Protein AF-A0A498JQV0-F1 (afdb_monomer)

Structure (mmCIF, N/CA/C/O backbone):
data_AF-A0A498JQV0-F1
#
_entry.id   AF-A0A498JQV0-F1
#
loop_
_atom_site.group_PDB
_atom_site.id
_atom_site.type_symbol
_atom_site.label_atom_id
_atom_site.label_alt_id
_atom_site.label_comp_id
_atom_site.label_asym_id
_atom_site.label_entity_id
_atom_site.label_seq_id
_atom_site.pdbx_PDB_ins_code
_atom_site.Cartn_x
_atom_site.Cartn_y
_atom_site.Cartn_z
_atom_site.occupancy
_atom_site.B_iso_or_equiv
_atom_site.auth_seq_id
_atom_site.auth_comp_id
_atom_site.auth_asym_id
_atom_site.auth_atom_id
_atom_site.pdbx_PDB_model_num
ATOM 1 N N . MET A 1 1 ? 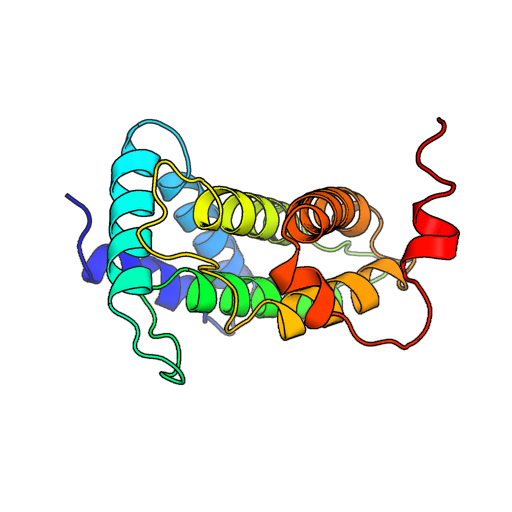-1.476 12.377 18.303 1.00 84.25 1 MET A N 1
ATOM 2 C CA . MET A 1 1 ? -2.654 11.639 17.794 1.00 84.25 1 MET A CA 1
ATOM 3 C C . MET A 1 1 ? -2.722 11.861 16.294 1.00 84.25 1 MET A C 1
ATOM 5 O O . MET A 1 1 ? -2.449 12.977 15.880 1.00 84.25 1 MET A O 1
ATOM 9 N N . VAL A 1 2 ? -3.014 10.827 15.505 1.00 93.31 2 VAL A N 1
ATOM 10 C CA . VAL A 1 2 ? -3.120 10.938 14.038 1.00 93.31 2 VAL A CA 1
ATOM 11 C C . VAL A 1 2 ? -4.465 11.555 13.677 1.00 93.31 2 VAL A C 1
ATOM 13 O O . VAL A 1 2 ? -5.486 11.186 14.260 1.00 93.31 2 VAL A O 1
ATOM 16 N N . THR A 1 3 ? -4.466 12.495 12.740 1.00 95.75 3 THR A N 1
ATOM 17 C CA . THR A 1 3 ? -5.657 13.211 12.281 1.00 95.75 3 THR A CA 1
ATOM 18 C C . THR A 1 3 ? -5.928 12.950 10.804 1.00 95.75 3 THR A C 1
ATOM 20 O O . THR A 1 3 ? -5.042 12.550 10.051 1.00 95.75 3 THR A O 1
ATOM 23 N N . SER A 1 4 ? -7.155 13.240 10.365 1.00 96.50 4 SER A N 1
ATOM 24 C CA . SER A 1 4 ? -7.512 13.163 8.944 1.00 96.50 4 SER A CA 1
ATOM 25 C C . SER A 1 4 ? -6.617 14.059 8.082 1.00 96.50 4 SER A C 1
ATOM 27 O O . SER A 1 4 ? -6.170 13.658 7.012 1.00 96.50 4 SER A O 1
ATOM 29 N N . ARG A 1 5 ? -6.261 15.252 8.585 1.00 96.88 5 ARG A N 1
ATOM 30 C CA . ARG A 1 5 ? -5.373 16.195 7.889 1.00 96.88 5 ARG A CA 1
ATOM 31 C C . ARG A 1 5 ? -4.000 15.585 7.601 1.00 96.88 5 ARG A C 1
ATOM 33 O O . ARG A 1 5 ? -3.503 15.761 6.493 1.00 96.88 5 ARG A O 1
ATOM 40 N N . ASP A 1 6 ? -3.434 14.850 8.558 1.00 96.62 6 ASP A N 1
ATOM 41 C CA . ASP A 1 6 ? -2.142 14.174 8.385 1.00 96.62 6 ASP A CA 1
ATOM 42 C C . ASP A 1 6 ? -2.193 13.175 7.221 1.00 96.62 6 ASP A C 1
ATOM 44 O O . ASP A 1 6 ? -1.298 13.129 6.379 1.00 96.62 6 ASP A O 1
ATOM 48 N N . VAL A 1 7 ? -3.282 12.405 7.137 1.00 97.69 7 VAL A N 1
ATOM 49 C CA . VAL A 1 7 ? -3.493 11.422 6.068 1.00 97.69 7 VAL A CA 1
ATOM 50 C C . VAL A 1 7 ? -3.713 12.107 4.722 1.00 97.69 7 VAL A C 1
ATOM 52 O O . VAL A 1 7 ? -3.081 11.731 3.735 1.00 97.69 7 VAL A O 1
ATOM 55 N N . GLN A 1 8 ? -4.558 13.141 4.674 1.00 97.88 8 GLN A N 1
ATOM 56 C CA . GLN A 1 8 ? -4.825 13.890 3.443 1.00 97.88 8 GLN A CA 1
ATOM 57 C C . GLN A 1 8 ? -3.566 14.556 2.888 1.00 97.88 8 GLN A C 1
ATOM 59 O O . GLN A 1 8 ? -3.377 14.600 1.673 1.00 97.88 8 GLN A O 1
ATOM 64 N N . GLU A 1 9 ? -2.661 15.021 3.751 1.00 98.00 9 GLU A N 1
ATOM 65 C CA . GLU A 1 9 ? -1.386 15.563 3.296 1.00 98.00 9 GLU A CA 1
ATOM 66 C C . GLU A 1 9 ? -0.553 14.504 2.557 1.00 98.00 9 GLU A C 1
ATOM 68 O O . GLU A 1 9 ? -0.023 14.784 1.477 1.00 98.00 9 GLU A O 1
ATOM 73 N N . ILE A 1 10 ? -0.470 13.282 3.092 1.00 98.25 10 ILE A N 1
ATOM 74 C CA . ILE A 1 10 ? 0.243 12.177 2.438 1.00 98.25 10 ILE A CA 1
ATOM 75 C C . ILE A 1 10 ? -0.423 11.839 1.100 1.00 98.25 10 ILE A C 1
ATOM 77 O O . ILE A 1 10 ? 0.247 11.772 0.067 1.00 98.25 10 ILE A O 1
ATOM 81 N N . VAL A 1 11 ? -1.748 11.676 1.107 1.00 98.31 11 VAL A N 1
ATOM 82 C CA . VAL A 1 11 ? -2.534 11.311 -0.079 1.00 98.31 11 VAL A CA 1
ATOM 83 C C . VAL A 1 11 ? -2.394 12.358 -1.180 1.00 98.31 11 VAL A C 1
ATOM 85 O O . VAL A 1 11 ? -2.181 11.990 -2.336 1.00 98.31 11 VAL A O 1
ATOM 88 N N . SER A 1 12 ? -2.432 13.648 -0.839 1.00 98.25 12 SER A N 1
ATOM 89 C CA . SER A 1 12 ? -2.273 14.737 -1.809 1.00 98.25 12 SER A CA 1
ATOM 90 C C . SER A 1 12 ? -0.919 14.693 -2.527 1.00 98.25 12 SER A C 1
ATOM 92 O O . SER A 1 12 ? -0.854 14.892 -3.739 1.00 98.25 12 SER A O 1
ATOM 94 N N . LYS A 1 13 ? 0.164 14.362 -1.808 1.00 98.44 13 LYS A N 1
ATOM 95 C CA . LYS A 1 13 ? 1.511 14.239 -2.385 1.00 98.44 13 LYS A CA 1
ATOM 96 C C . LYS A 1 13 ? 1.637 12.991 -3.257 1.00 98.44 13 LYS A C 1
ATOM 98 O O . LYS A 1 13 ? 2.148 13.073 -4.372 1.00 98.44 13 LYS A O 1
ATOM 103 N N . LEU A 1 14 ? 1.146 11.849 -2.773 1.00 97.94 14 LEU A N 1
ATOM 104 C CA . LEU A 1 14 ? 1.186 10.576 -3.501 1.00 97.94 14 LEU A CA 1
ATOM 105 C C . LEU A 1 14 ? 0.331 10.593 -4.777 1.00 97.94 14 LEU A C 1
ATOM 107 O O . LEU A 1 14 ? 0.715 9.987 -5.772 1.00 97.94 14 LEU A O 1
ATOM 111 N N . SER A 1 15 ? -0.784 11.324 -4.769 1.00 97.25 15 SER A N 1
ATOM 112 C CA . SER A 1 15 ? -1.694 11.448 -5.918 1.00 97.25 15 SER A CA 1
ATOM 113 C C . SER A 1 15 ? -1.232 12.482 -6.953 1.00 97.25 15 SER A C 1
ATOM 115 O O . SER A 1 15 ? -1.917 12.699 -7.949 1.00 97.25 15 SER A O 1
ATOM 117 N N . SER A 1 16 ? -0.094 13.149 -6.732 1.00 97.25 16 SER A N 1
ATOM 118 C CA . SER A 1 16 ? 0.407 14.166 -7.656 1.00 97.25 16 SER A CA 1
ATOM 119 C C . SER A 1 16 ? 0.816 13.563 -9.004 1.00 97.25 16 SER A C 1
ATOM 121 O O . SER A 1 16 ? 1.455 12.514 -9.093 1.00 97.25 16 SER A O 1
ATOM 123 N N . ASP A 1 17 ? 0.535 14.288 -10.078 1.00 94.19 17 ASP A N 1
ATOM 124 C CA . ASP A 1 17 ? 1.047 14.049 -11.427 1.00 94.19 17 ASP A CA 1
ATOM 125 C C . ASP A 1 17 ? 2.578 14.227 -11.522 1.00 94.19 17 ASP A C 1
ATOM 127 O O . ASP A 1 17 ? 3.248 1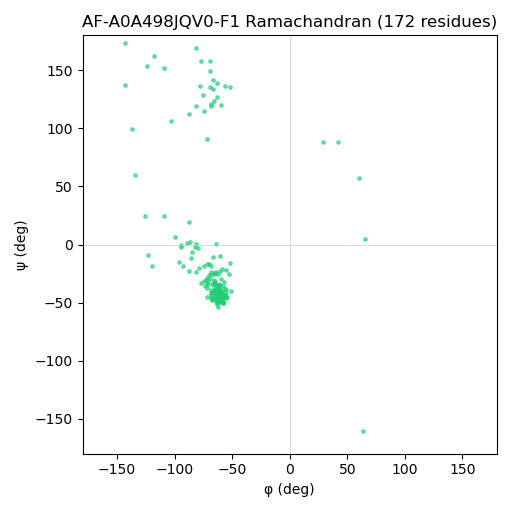3.568 -12.326 1.00 94.19 17 ASP A O 1
ATOM 131 N N . LYS A 1 18 ? 3.172 15.034 -10.636 1.00 95.50 18 LYS A N 1
ATOM 132 C CA . LYS A 1 18 ? 4.610 15.329 -10.608 1.00 95.50 18 LYS A CA 1
ATOM 133 C C . LYS A 1 18 ? 5.402 14.223 -9.914 1.00 95.50 18 LYS A C 1
ATOM 135 O O . LYS A 1 18 ? 5.278 14.001 -8.711 1.00 95.50 18 LYS A O 1
ATOM 140 N N . ALA A 1 19 ? 6.324 13.597 -10.650 1.00 93.81 19 ALA A N 1
ATOM 141 C CA . ALA A 1 19 ? 7.169 12.511 -10.136 1.00 93.81 19 ALA A CA 1
ATOM 142 C C . ALA A 1 19 ? 7.954 12.889 -8.864 1.00 93.81 19 ALA A C 1
ATOM 144 O O . ALA A 1 19 ? 8.023 12.099 -7.926 1.00 93.81 19 ALA A O 1
ATOM 145 N N . LYS A 1 20 ? 8.501 14.112 -8.804 1.00 94.62 20 LYS A N 1
ATOM 146 C CA . LYS A 1 20 ? 9.236 14.602 -7.626 1.00 94.62 20 LYS A CA 1
ATOM 147 C C . LYS A 1 20 ? 8.332 14.727 -6.393 1.00 94.62 20 LYS A C 1
ATOM 149 O O . LYS A 1 20 ? 8.716 14.296 -5.313 1.00 94.62 20 LYS A O 1
ATOM 154 N N . THR A 1 21 ? 7.121 15.251 -6.567 1.00 97.38 21 THR A N 1
ATOM 155 C CA . THR A 1 21 ? 6.142 15.396 -5.481 1.00 97.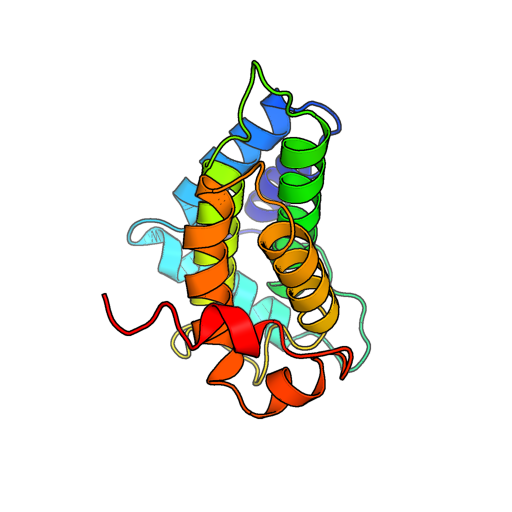38 21 THR A CA 1
ATOM 156 C C . THR A 1 21 ? 5.669 14.038 -4.968 1.00 97.38 21 THR A C 1
ATOM 158 O O . THR A 1 21 ? 5.581 13.850 -3.756 1.00 97.38 21 THR A O 1
ATOM 161 N N . ARG A 1 22 ? 5.455 13.055 -5.856 1.00 97.19 22 ARG A N 1
ATOM 162 C CA . ARG A 1 22 ? 5.153 11.678 -5.431 1.00 97.19 22 ARG A CA 1
ATOM 163 C C . ARG A 1 22 ? 6.282 11.071 -4.613 1.00 97.19 22 ARG A C 1
ATOM 165 O O . ARG A 1 22 ? 6.023 10.481 -3.572 1.00 97.19 22 ARG A O 1
ATOM 172 N N . GLU A 1 23 ? 7.529 11.235 -5.046 1.00 96.12 23 GLU A N 1
ATOM 173 C CA . GLU A 1 23 ? 8.692 10.741 -4.301 1.00 96.12 23 GLU A CA 1
ATOM 174 C C . GLU A 1 23 ? 8.790 11.364 -2.902 1.00 96.12 23 GLU A C 1
ATOM 176 O O . GLU A 1 23 ? 9.047 10.657 -1.928 1.00 96.12 23 GLU A O 1
ATOM 181 N N . GLU A 1 24 ? 8.567 12.674 -2.784 1.00 97.69 24 GLU A N 1
ATOM 182 C CA . GLU A 1 24 ? 8.487 13.363 -1.491 1.00 97.69 24 GLU A CA 1
ATOM 183 C C . GLU A 1 24 ? 7.326 12.824 -0.644 1.00 97.69 24 GLU A C 1
ATOM 185 O O . GLU A 1 24 ? 7.499 12.593 0.551 1.00 97.69 24 GLU A O 1
ATOM 190 N N . GLY A 1 25 ? 6.179 12.531 -1.264 1.00 98.12 25 GLY A N 1
ATOM 191 C CA . GLY A 1 25 ? 5.048 11.857 -0.625 1.00 98.12 25 GLY A CA 1
ATOM 192 C C . GLY A 1 25 ? 5.395 10.471 -0.084 1.00 98.12 25 GLY A C 1
ATOM 193 O O . GLY A 1 25 ? 5.023 10.149 1.041 1.00 98.12 25 GLY A O 1
ATOM 194 N N . ILE A 1 26 ? 6.156 9.670 -0.835 1.00 98.00 26 ILE A N 1
ATOM 195 C CA . ILE A 1 26 ? 6.610 8.340 -0.404 1.00 98.00 26 ILE A CA 1
ATOM 196 C C . ILE A 1 26 ? 7.573 8.458 0.782 1.00 98.00 26 ILE A C 1
ATOM 198 O O . ILE A 1 26 ? 7.424 7.742 1.770 1.00 98.00 26 ILE A O 1
ATOM 202 N N . LYS A 1 27 ? 8.536 9.387 0.723 1.00 98.00 27 LYS A N 1
ATOM 203 C CA . LYS A 1 27 ? 9.446 9.652 1.851 1.00 98.00 27 LYS A CA 1
ATOM 204 C C . LYS A 1 27 ? 8.665 10.086 3.086 1.00 98.00 27 LYS A C 1
ATOM 206 O O . LYS A 1 27 ? 8.911 9.568 4.169 1.00 98.00 27 LYS A O 1
ATOM 211 N N . PHE A 1 28 ? 7.698 10.986 2.914 1.00 97.94 28 PHE A N 1
ATOM 212 C CA . PHE A 1 28 ? 6.860 11.467 4.005 1.00 97.94 28 PHE A CA 1
ATOM 213 C C . PHE A 1 28 ? 6.022 10.344 4.623 1.00 97.94 28 PHE A C 1
ATOM 215 O O . PHE A 1 28 ? 6.027 10.203 5.845 1.00 97.94 28 PHE A O 1
ATOM 222 N N . LEU A 1 29 ? 5.392 9.494 3.804 1.00 98.25 29 LEU A N 1
ATOM 223 C CA . LEU A 1 29 ? 4.703 8.287 4.265 1.00 98.25 29 LEU A CA 1
ATOM 224 C C . LEU A 1 29 ? 5.636 7.380 5.078 1.00 98.25 29 LEU A C 1
ATOM 226 O O . LEU A 1 29 ? 5.256 6.943 6.157 1.00 98.25 29 LEU A O 1
ATOM 230 N N . ASN A 1 30 ? 6.864 7.133 4.617 1.00 97.25 30 ASN A N 1
ATOM 231 C CA . ASN A 1 30 ? 7.800 6.279 5.354 1.00 97.25 30 ASN A CA 1
ATOM 232 C C . ASN A 1 30 ? 8.126 6.847 6.742 1.00 97.25 30 ASN A C 1
ATOM 234 O O . ASN A 1 30 ? 8.173 6.086 7.701 1.00 97.25 30 ASN A O 1
ATOM 238 N N . THR A 1 31 ? 8.203 8.175 6.900 1.00 96.62 31 THR A N 1
ATOM 239 C CA . THR A 1 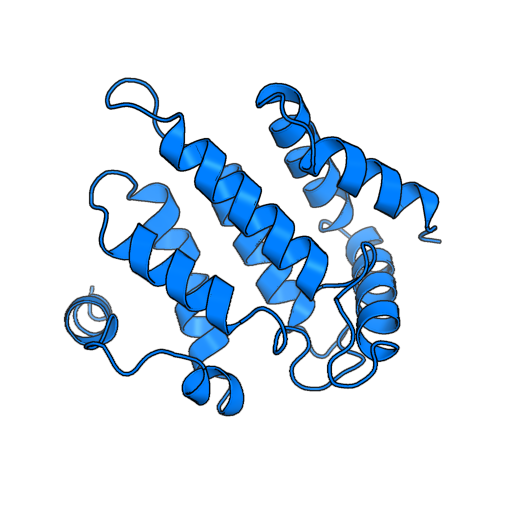31 ? 8.365 8.769 8.241 1.00 96.62 31 THR A CA 1
ATOM 240 C C . THR A 1 31 ? 7.194 8.470 9.180 1.00 96.62 31 THR A C 1
ATOM 242 O O . THR A 1 31 ? 7.376 8.506 10.393 1.00 96.62 31 THR A O 1
ATOM 245 N N . TRP A 1 32 ? 5.991 8.215 8.653 1.00 97.19 32 TRP A N 1
ATOM 246 C CA . TRP A 1 32 ? 4.827 7.793 9.438 1.00 97.19 32 TRP A CA 1
ATOM 247 C C . TRP A 1 32 ? 4.827 6.296 9.742 1.00 97.19 32 TRP A C 1
ATOM 249 O O . TRP A 1 32 ? 4.194 5.899 10.713 1.00 97.19 32 TRP A O 1
ATOM 259 N N . LEU A 1 33 ? 5.521 5.485 8.942 1.00 95.56 33 LEU A N 1
ATOM 260 C CA . LEU A 1 33 ? 5.603 4.026 9.078 1.00 95.56 33 LEU A CA 1
ATOM 261 C C . LEU A 1 33 ? 6.837 3.568 9.876 1.00 95.56 33 LEU A C 1
ATOM 263 O O . LEU A 1 33 ? 7.016 2.378 10.107 1.00 95.56 33 LEU A O 1
ATOM 267 N N . GLU A 1 34 ? 7.666 4.501 10.339 1.00 93.25 34 GLU A N 1
ATOM 268 C CA . GLU A 1 34 ? 8.881 4.233 11.109 1.00 93.25 34 GLU A CA 1
ATOM 269 C C . GLU A 1 34 ? 8.743 4.653 12.583 1.00 93.25 34 GLU A C 1
ATOM 271 O O . GLU A 1 34 ? 8.004 5.577 12.937 1.00 93.25 34 GLU A O 1
ATOM 276 N N . GLY A 1 35 ? 9.491 3.976 13.460 1.00 91.75 35 GLY A N 1
ATOM 277 C CA . GLY A 1 35 ? 9.600 4.311 14.883 1.00 91.75 35 GLY A CA 1
ATOM 278 C C . GLY A 1 35 ? 8.289 4.191 15.668 1.00 91.75 35 GLY A C 1
ATOM 279 O O . GLY A 1 35 ? 7.339 3.533 15.248 1.00 91.75 35 GLY A O 1
ATOM 280 N N . GLU A 1 36 ? 8.220 4.841 16.829 1.00 90.31 36 GLU A N 1
ATOM 281 C CA . GLU A 1 36 ? 7.069 4.743 17.743 1.00 90.31 36 GLU A CA 1
ATOM 282 C C . GLU A 1 36 ? 5.773 5.319 17.153 1.00 90.31 36 GLU A C 1
ATOM 284 O O . GLU A 1 36 ? 4.678 4.815 17.417 1.00 90.31 36 GLU A O 1
ATOM 289 N N . ARG A 1 37 ? 5.879 6.348 16.300 1.00 90.69 37 ARG A N 1
ATOM 290 C CA . ARG A 1 37 ? 4.711 6.978 15.662 1.00 90.69 37 ARG A CA 1
ATOM 291 C C . ARG A 1 37 ? 3.973 6.048 14.698 1.00 90.69 37 ARG A C 1
ATOM 293 O O . ARG A 1 37 ? 2.767 6.233 14.513 1.00 90.69 37 ARG A O 1
ATOM 300 N N . SER A 1 38 ? 4.658 5.036 14.157 1.00 94.50 38 SER A N 1
ATOM 301 C CA . SER A 1 38 ? 4.059 4.010 13.292 1.00 94.50 38 SER A CA 1
ATOM 302 C C . SER A 1 38 ? 2.887 3.304 13.958 1.00 94.50 38 SER A C 1
ATOM 304 O O . SER A 1 38 ? 1.850 3.109 13.333 1.00 94.50 38 SER A O 1
ATOM 306 N N . ILE A 1 39 ? 2.980 3.037 15.262 1.00 93.69 39 ILE A N 1
ATOM 307 C CA . ILE A 1 39 ? 1.936 2.355 16.031 1.00 93.69 39 ILE A CA 1
ATOM 308 C C . ILE A 1 39 ? 0.623 3.141 15.961 1.00 93.69 39 ILE A C 1
ATOM 310 O O . ILE A 1 39 ? -0.439 2.570 15.715 1.00 93.69 39 ILE A O 1
ATOM 314 N N . GLY A 1 40 ? 0.683 4.460 16.167 1.00 94.81 40 GLY A N 1
ATOM 315 C CA . GLY A 1 40 ? -0.497 5.322 16.117 1.00 94.81 40 GLY A CA 1
ATOM 316 C C . GLY A 1 40 ? -1.091 5.421 14.711 1.00 94.81 40 GLY A C 1
ATOM 317 O O . GLY A 1 40 ? -2.310 5.374 14.556 1.00 94.81 40 GLY A O 1
ATOM 318 N N . PHE A 1 41 ? -0.234 5.523 13.695 1.00 96.50 41 PHE A N 1
ATOM 319 C CA . PHE A 1 41 ? -0.638 5.616 12.292 1.00 96.50 41 PHE A CA 1
ATOM 320 C C . PHE A 1 41 ? -1.276 4.325 11.781 1.00 96.50 41 PHE A C 1
ATOM 322 O O . PHE A 1 41 ? -2.384 4.354 11.243 1.00 96.50 41 PHE A O 1
ATOM 329 N N . CYS A 1 42 ? -0.648 3.181 12.045 1.00 95.81 42 CYS A N 1
ATOM 330 C CA . CYS A 1 42 ? -1.164 1.882 11.641 1.00 95.81 42 CYS A CA 1
ATOM 331 C C . CYS A 1 42 ? -2.490 1.552 12.336 1.00 95.81 42 CYS A C 1
ATOM 333 O O . CYS A 1 42 ? -3.419 1.091 11.678 1.00 95.81 42 CYS A O 1
ATOM 335 N N . LYS A 1 43 ? -2.633 1.861 13.636 1.00 95.00 43 LYS A N 1
ATOM 336 C CA . LYS A 1 43 ? -3.919 1.711 14.347 1.00 95.00 43 LYS A CA 1
ATOM 337 C C . LYS A 1 43 ? -5.013 2.602 13.764 1.00 95.00 43 LYS A C 1
ATOM 339 O O . LYS A 1 43 ? -6.161 2.172 13.678 1.00 95.00 43 LYS A O 1
ATOM 344 N N . TYR A 1 44 ? -4.674 3.828 13.364 1.00 95.75 44 TYR A N 1
ATOM 345 C CA . TYR A 1 44 ? -5.627 4.745 12.742 1.00 95.75 44 TYR A CA 1
AT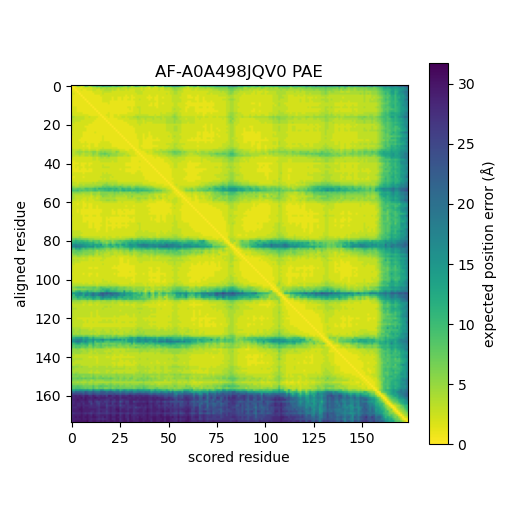OM 346 C C . TYR A 1 44 ? -6.159 4.182 11.415 1.00 95.75 44 TYR A C 1
ATOM 348 O O . TYR A 1 44 ? -7.372 4.027 11.264 1.00 95.75 44 TYR A O 1
ATOM 356 N N . LEU A 1 45 ? -5.265 3.801 10.494 1.00 96.12 45 LEU A N 1
ATOM 357 C CA . LEU A 1 45 ? -5.650 3.205 9.208 1.00 96.12 45 LEU A CA 1
ATOM 358 C C . LEU A 1 45 ? -6.356 1.855 9.387 1.00 96.12 45 LEU A C 1
ATOM 360 O O . LEU A 1 45 ? -7.324 1.565 8.684 1.00 96.12 45 LEU A O 1
ATOM 364 N N . GLY A 1 46 ? -5.917 1.045 10.353 1.00 95.12 46 GLY A N 1
ATOM 365 C CA . GLY A 1 46 ? -6.543 -0.229 10.702 1.00 95.12 46 GLY A CA 1
ATOM 366 C C . GLY A 1 46 ? -7.991 -0.054 11.152 1.00 95.12 46 GLY A C 1
ATOM 367 O O . GLY A 1 46 ? -8.877 -0.735 10.635 1.00 95.12 46 GLY A O 1
ATOM 368 N N . LYS A 1 47 ? -8.255 0.919 12.035 1.00 94.31 47 LYS A N 1
ATOM 369 C CA . LYS A 1 47 ? -9.612 1.263 12.481 1.00 94.31 47 LYS A CA 1
ATOM 370 C C . LYS A 1 47 ? -10.493 1.712 1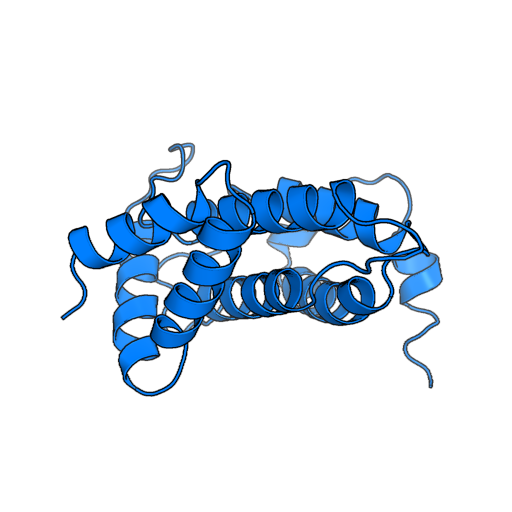1.314 1.00 94.31 47 LYS A C 1
ATOM 372 O O . LYS A 1 47 ? -11.579 1.176 11.135 1.00 94.31 47 LYS A O 1
ATOM 377 N N . LYS A 1 48 ? -10.008 2.640 10.487 1.00 94.94 48 LYS A N 1
ATOM 378 C CA . LYS A 1 48 ? -10.736 3.121 9.302 1.00 94.94 48 LYS A CA 1
ATOM 379 C C . LYS A 1 48 ? -11.023 2.010 8.294 1.00 94.94 48 LYS A C 1
ATOM 381 O O . LYS A 1 48 ? -12.114 1.927 7.750 1.00 94.94 48 LYS A O 1
ATOM 386 N N . THR A 1 49 ? -10.074 1.099 8.099 1.00 94.94 49 THR A N 1
ATOM 387 C CA . THR A 1 49 ? -10.258 -0.081 7.240 1.00 94.94 49 THR A CA 1
ATOM 388 C C . THR A 1 49 ? -11.305 -1.044 7.809 1.00 94.94 49 THR A C 1
ATOM 390 O O . THR A 1 49 ? -12.046 -1.666 7.048 1.00 94.94 49 THR A O 1
ATOM 393 N N . ALA A 1 50 ? -11.393 -1.165 9.137 1.00 92.88 50 ALA A N 1
ATOM 394 C CA . ALA A 1 50 ? -12.399 -1.984 9.810 1.00 92.88 50 ALA A CA 1
ATOM 395 C C . ALA A 1 50 ? -13.820 -1.418 9.710 1.00 92.88 50 ALA A C 1
ATOM 397 O O . ALA A 1 50 ? -14.773 -2.191 9.664 1.00 92.88 50 ALA A O 1
ATOM 398 N N . GLU A 1 51 ? -13.950 -0.095 9.616 1.00 92.62 51 GLU A N 1
ATOM 399 C CA . GLU A 1 51 ? -15.227 0.604 9.434 1.00 92.62 51 GLU A CA 1
ATOM 400 C C . GLU A 1 51 ? -15.817 0.421 8.020 1.00 92.62 51 GLU A C 1
ATOM 402 O O . GLU A 1 51 ? -17.018 0.623 7.842 1.00 92.62 51 GLU A O 1
ATOM 407 N N . LEU A 1 52 ? -15.016 -0.020 7.036 1.00 91.12 52 LEU A N 1
ATOM 408 C CA . LEU A 1 52 ? -15.485 -0.274 5.669 1.00 91.12 52 LEU A CA 1
ATOM 409 C C . LEU A 1 52 ? -16.536 -1.387 5.626 1.00 91.12 52 LEU A C 1
ATOM 411 O O . LEU A 1 52 ? -16.273 -2.529 6.038 1.00 91.12 52 LEU A O 1
ATOM 415 N N . LYS A 1 53 ? -17.677 -1.091 5.006 1.00 87.25 53 LYS A N 1
ATOM 416 C CA . LYS A 1 53 ? -18.707 -2.087 4.701 1.00 87.25 53 LYS A CA 1
ATOM 417 C C . LYS A 1 53 ? -18.228 -3.059 3.614 1.00 87.25 53 LYS A C 1
ATOM 419 O O . LYS A 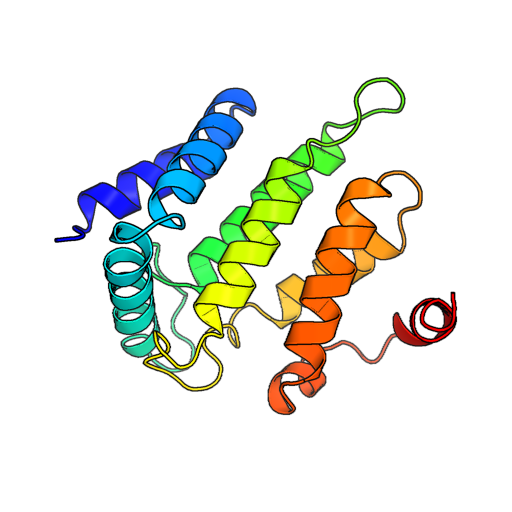1 53 ? -17.315 -2.739 2.845 1.00 87.25 53 LYS A O 1
ATOM 424 N N . PRO A 1 54 ? -18.817 -4.265 3.533 1.00 79.38 54 PRO A N 1
ATOM 425 C CA . PRO A 1 54 ? -18.675 -5.103 2.347 1.00 79.38 54 PRO A CA 1
ATOM 426 C C . PRO A 1 54 ? -19.035 -4.294 1.092 1.00 79.38 54 PRO A C 1
ATOM 428 O O . PRO A 1 54 ? -20.006 -3.541 1.115 1.00 79.38 54 PRO A O 1
ATOM 431 N N . ASP A 1 55 ? -18.220 -4.409 0.044 1.00 80.00 55 ASP A N 1
ATOM 432 C CA . ASP A 1 55 ? -18.384 -3.737 -1.258 1.00 80.00 55 ASP A CA 1
ATOM 433 C C . ASP A 1 55 ? -18.262 -2.201 -1.266 1.00 80.00 55 ASP A C 1
ATOM 435 O O . ASP A 1 55 ? -18.406 -1.566 -2.313 1.00 80.00 55 ASP A O 1
ATOM 439 N N . GLU A 1 56 ? -17.931 -1.583 -0.131 1.00 88.31 56 GLU A N 1
ATOM 440 C CA . GLU A 1 56 ? -17.631 -0.155 -0.078 1.00 88.31 56 GLU A CA 1
ATOM 441 C C . GLU A 1 56 ? -16.311 0.159 -0.791 1.00 88.31 56 GLU A C 1
ATOM 443 O O . GLU A 1 56 ? -15.295 -0.520 -0.605 1.00 88.31 56 GLU A O 1
ATOM 448 N N . ILE A 1 57 ? -16.313 1.227 -1.594 1.00 89.25 57 ILE A N 1
ATOM 449 C CA . ILE A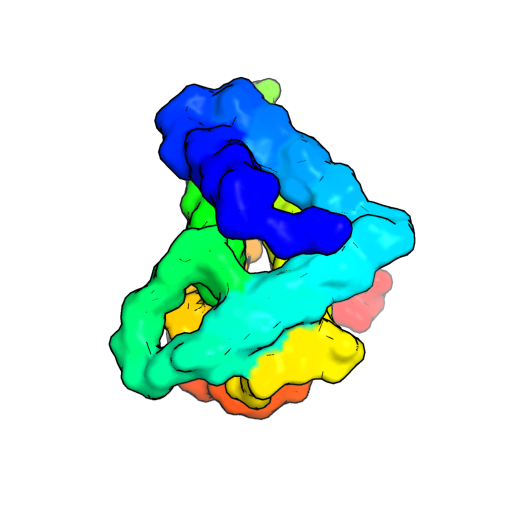 1 57 ? -15.102 1.726 -2.243 1.00 89.25 57 ILE A CA 1
ATOM 450 C C . ILE A 1 57 ? -14.149 2.235 -1.152 1.00 89.25 57 ILE A C 1
ATOM 452 O O . ILE A 1 57 ? -14.527 3.132 -0.395 1.00 89.25 57 ILE A O 1
ATOM 456 N N . PRO A 1 58 ? -12.905 1.726 -1.070 1.00 92.88 58 PRO A N 1
ATOM 457 C CA . PRO A 1 58 ? -11.970 2.168 -0.048 1.00 92.88 58 PRO A CA 1
ATOM 458 C C . PRO A 1 58 ? -11.686 3.670 -0.135 1.00 92.88 58 PRO A C 1
ATOM 460 O O . PRO A 1 58 ? -11.176 4.160 -1.144 1.00 92.88 58 PRO A O 1
ATOM 463 N N . HIS A 1 59 ? -11.988 4.399 0.938 1.00 93.88 59 HIS A N 1
ATOM 464 C CA . HIS A 1 59 ? -11.693 5.826 1.037 1.00 93.88 59 HIS A CA 1
ATOM 465 C C . HIS A 1 59 ? -10.233 6.075 1.446 1.00 93.88 59 HIS A C 1
ATOM 467 O O . HIS A 1 59 ? -9.513 5.167 1.871 1.00 93.88 59 HIS A O 1
ATOM 473 N N . SER A 1 60 ? -9.799 7.334 1.355 1.00 95.44 60 SER A N 1
ATOM 474 C CA . SER A 1 60 ? -8.395 7.763 1.439 1.00 95.44 60 SER A CA 1
ATOM 475 C C . SER A 1 60 ? -7.656 7.449 2.745 1.00 95.44 60 SER A C 1
ATOM 477 O O . SER A 1 60 ? -6.448 7.629 2.827 1.00 95.44 60 SER A O 1
ATOM 479 N N . GLU A 1 61 ? -8.368 7.002 3.777 1.00 96.06 61 GLU A N 1
ATOM 480 C CA . GLU A 1 61 ? -7.828 6.743 5.115 1.00 96.06 61 GLU A CA 1
ATOM 481 C C . GLU A 1 61 ? -7.757 5.248 5.430 1.00 96.06 61 GLU A C 1
ATOM 483 O O . GLU A 1 61 ? -7.789 4.853 6.589 1.00 96.06 61 GLU A O 1
ATOM 488 N N . THR A 1 62 ? -7.690 4.402 4.403 1.00 96.19 62 THR A N 1
ATOM 489 C CA . THR A 1 62 ? -7.753 2.944 4.552 1.00 96.19 62 THR A CA 1
ATOM 490 C C . THR A 1 62 ? -6.546 2.258 3.927 1.00 96.19 62 THR A C 1
ATOM 492 O O . THR A 1 62 ? -5.940 2.758 2.974 1.00 96.19 62 THR A O 1
ATOM 495 N N . TRP A 1 63 ? -6.206 1.073 4.436 1.00 96.31 63 TRP A N 1
ATOM 496 C CA . TRP A 1 63 ? -5.109 0.265 3.909 1.00 96.31 63 TRP A CA 1
ATOM 497 C C . TRP A 1 63 ? -5.273 -0.106 2.429 1.00 96.31 63 TRP A C 1
ATOM 499 O O . TRP A 1 63 ? -4.297 0.045 1.684 1.00 96.31 63 TRP A O 1
ATOM 509 N N . PRO A 1 64 ? -6.465 -0.524 1.945 1.00 96.19 64 PRO A N 1
ATOM 510 C CA . PRO A 1 64 ? -6.656 -0.784 0.524 1.00 96.19 64 PRO A CA 1
ATOM 511 C C . PRO A 1 64 ? -6.377 0.440 -0.347 1.00 96.19 64 PRO A C 1
ATOM 513 O O . PRO A 1 64 ? -5.732 0.312 -1.386 1.00 96.19 64 PRO A O 1
ATOM 516 N N . PHE A 1 65 ? -6.805 1.631 0.085 1.00 97.50 65 PHE A N 1
ATOM 517 C CA . PHE A 1 65 ? -6.562 2.857 -0.670 1.00 97.50 65 PHE A CA 1
ATOM 518 C C . PHE A 1 65 ? -5.066 3.156 -0.795 1.00 97.50 65 PHE A C 1
ATOM 520 O O . PHE A 1 65 ? -4.573 3.343 -1.906 1.00 97.50 65 PHE A O 1
ATOM 527 N N . PHE A 1 66 ? -4.325 3.131 0.319 1.00 97.94 66 PHE A N 1
ATOM 528 C CA . PHE A 1 66 ? -2.873 3.345 0.309 1.00 97.94 66 PHE A CA 1
ATOM 529 C C . PHE A 1 66 ? -2.138 2.313 -0.547 1.00 97.94 66 PHE A C 1
ATOM 531 O O . PHE A 1 66 ? -1.241 2.667 -1.311 1.00 97.94 66 PHE A O 1
ATOM 538 N N . THR A 1 67 ? -2.546 1.047 -0.462 1.00 97.81 67 THR A N 1
ATOM 539 C CA . THR A 1 67 ? -1.982 -0.035 -1.278 1.00 97.81 67 THR A CA 1
ATOM 540 C C . THR A 1 67 ? -2.197 0.241 -2.766 1.00 97.81 67 THR A C 1
ATOM 542 O O . THR A 1 67 ? -1.251 0.179 -3.548 1.00 97.81 67 THR A O 1
ATOM 545 N N . ASN A 1 68 ? -3.417 0.614 -3.165 1.00 97.50 68 ASN A N 1
ATOM 546 C CA . ASN A 1 68 ? -3.734 0.916 -4.559 1.00 97.50 68 ASN A CA 1
ATOM 547 C C . ASN A 1 68 ? -2.996 2.163 -5.070 1.00 97.50 68 ASN A C 1
ATOM 549 O O . ASN A 1 68 ? -2.482 2.173 -6.187 1.00 97.50 68 ASN A O 1
ATOM 553 N N . LEU A 1 69 ? -2.886 3.195 -4.233 1.00 97.81 69 LEU A N 1
ATOM 554 C CA . LEU A 1 69 ? -2.161 4.417 -4.564 1.00 97.81 69 LEU A CA 1
ATOM 555 C C . LEU A 1 69 ? -0.660 4.148 -4.758 1.00 97.81 69 LEU A C 1
ATOM 557 O O . LEU A 1 69 ? -0.050 4.658 -5.695 1.00 97.81 69 LEU A O 1
ATOM 561 N N . LEU A 1 70 ? -0.060 3.285 -3.933 1.00 98.12 70 LEU A N 1
ATOM 562 C CA . LEU A 1 70 ? 1.339 2.884 -4.094 1.00 98.12 70 LEU A CA 1
ATOM 563 C C . LEU A 1 70 ? 1.573 1.979 -5.312 1.00 98.12 70 LEU A C 1
ATOM 565 O O . LEU A 1 70 ? 2.613 2.120 -5.955 1.00 98.12 70 LEU A O 1
ATOM 569 N N . ILE A 1 71 ? 0.615 1.120 -5.685 1.00 97.44 71 ILE A N 1
ATOM 570 C CA . ILE A 1 71 ? 0.643 0.386 -6.968 1.00 97.44 71 ILE A CA 1
ATOM 571 C C . ILE A 1 71 ? 0.689 1.371 -8.146 1.00 97.44 71 ILE A C 1
ATOM 573 O O . ILE A 1 71 ? 1.482 1.196 -9.073 1.00 97.44 71 ILE A O 1
ATOM 577 N N . GLN A 1 72 ? -0.117 2.436 -8.111 1.00 96.81 72 GLN A N 1
ATOM 578 C CA . GLN A 1 72 ? -0.104 3.470 -9.151 1.00 96.81 72 GLN A CA 1
ATOM 579 C C . GLN A 1 72 ? 1.235 4.218 -9.188 1.00 96.81 72 GLN A C 1
ATOM 581 O O . GLN A 1 72 ? 1.826 4.365 -10.258 1.00 96.81 72 GLN A O 1
ATOM 586 N N . CYS A 1 73 ? 1.767 4.627 -8.030 1.00 96.75 73 CYS A N 1
ATOM 587 C CA . CYS A 1 73 ? 3.091 5.248 -7.934 1.00 96.75 73 CYS A CA 1
ATOM 588 C C . CYS A 1 73 ? 4.196 4.353 -8.514 1.00 96.75 73 CYS A C 1
ATOM 590 O O . CYS A 1 73 ? 5.038 4.834 -9.274 1.00 96.75 73 CYS A O 1
ATOM 592 N N . ALA A 1 74 ? 4.183 3.060 -8.180 1.00 95.50 74 ALA A N 1
ATOM 593 C CA . ALA A 1 74 ? 5.111 2.067 -8.709 1.00 95.50 74 ALA A CA 1
ATOM 594 C C . ALA A 1 74 ? 4.980 1.922 -10.231 1.00 95.50 74 ALA A C 1
ATOM 596 O O . ALA A 1 74 ? 5.979 2.003 -10.941 1.00 95.50 74 ALA A O 1
ATOM 597 N N . SER A 1 75 ? 3.752 1.800 -10.738 1.00 94.69 75 SER A N 1
ATOM 598 C CA . SER A 1 75 ? 3.470 1.683 -12.174 1.00 94.69 75 SER A CA 1
ATOM 599 C C . SER A 1 75 ? 3.983 2.891 -12.962 1.00 94.69 75 SER A C 1
ATOM 601 O O . SER A 1 75 ? 4.605 2.729 -14.012 1.00 94.69 75 SER A O 1
ATOM 603 N N . LEU A 1 76 ? 3.780 4.105 -12.443 1.00 94.44 76 LEU A N 1
ATOM 604 C CA . LEU A 1 76 ? 4.277 5.339 -13.058 1.00 94.44 76 LEU A CA 1
ATOM 605 C C . LEU A 1 76 ? 5.809 5.439 -13.010 1.00 94.44 76 LEU A C 1
ATOM 607 O O . LEU A 1 76 ? 6.426 5.883 -13.979 1.00 94.44 76 LEU A O 1
ATOM 611 N N . GLU A 1 77 ? 6.441 5.028 -11.908 1.00 93.06 77 GLU A N 1
ATOM 612 C CA . GLU A 1 77 ? 7.906 5.014 -11.793 1.00 93.06 77 GLU A CA 1
ATOM 613 C C . GLU A 1 77 ? 8.532 4.005 -12.767 1.00 93.06 77 GLU A C 1
ATOM 615 O O . GLU A 1 77 ? 9.503 4.331 -13.442 1.00 93.06 77 GLU A O 1
ATOM 620 N N . ILE A 1 78 ? 7.939 2.816 -12.908 1.00 91.69 78 ILE A N 1
ATOM 621 C CA . ILE A 1 78 ? 8.379 1.811 -13.884 1.00 91.69 78 ILE A CA 1
ATOM 622 C C . ILE A 1 78 ? 8.183 2.329 -15.311 1.00 91.69 78 ILE A C 1
ATOM 624 O O . ILE A 1 78 ? 9.112 2.278 -16.113 1.00 91.69 78 ILE A O 1
ATOM 628 N N . SER A 1 79 ? 7.011 2.879 -15.628 1.00 90.19 79 SER A N 1
ATOM 629 C CA . SER A 1 79 ? 6.688 3.333 -16.990 1.00 90.19 79 SER A CA 1
ATOM 630 C C . SER A 1 79 ? 7.525 4.532 -17.442 1.00 90.19 79 SER A C 1
ATOM 632 O O . SER A 1 79 ? 7.802 4.681 -18.626 1.00 90.19 79 SER A O 1
ATOM 634 N N . SER A 1 80 ? 7.936 5.394 -16.507 1.00 87.56 80 SER A N 1
ATOM 635 C CA . SER A 1 80 ? 8.813 6.541 -16.794 1.00 87.56 80 SER A CA 1
ATOM 636 C C . SER A 1 80 ? 10.305 6.191 -16.787 1.00 87.56 80 SER A C 1
ATOM 638 O O . SER A 1 80 ? 11.146 7.035 -17.113 1.00 87.56 80 SER A O 1
ATOM 640 N N . SER A 1 81 ? 10.649 4.959 -16.410 1.00 82.31 81 SER A N 1
ATOM 641 C CA . SER A 1 81 ? 12.024 4.477 -16.412 1.00 82.31 81 SER A CA 1
ATOM 642 C C . SER A 1 81 ? 12.501 4.118 -17.819 1.00 82.31 81 SER A C 1
ATOM 644 O O . SER A 1 81 ? 11.727 3.884 -18.743 1.00 82.31 81 SER A O 1
ATOM 646 N N . SER A 1 82 ? 13.816 4.105 -18.000 1.00 79.75 82 SER A N 1
ATOM 647 C CA . SER A 1 82 ? 14.452 3.730 -19.262 1.00 79.75 82 SER A CA 1
ATOM 648 C C . SER A 1 82 ? 15.738 2.967 -18.981 1.00 79.75 82 SER A C 1
ATOM 650 O O . SER A 1 82 ? 16.225 2.954 -17.852 1.00 79.75 82 SER A O 1
ATOM 652 N N . LYS A 1 83 ? 16.380 2.422 -20.021 1.00 72.00 83 LYS A N 1
ATOM 653 C CA . LYS A 1 83 ? 17.693 1.762 -19.885 1.00 72.00 83 LYS A CA 1
ATOM 654 C C . LYS A 1 83 ? 18.756 2.633 -19.192 1.00 72.00 83 LYS A C 1
ATOM 656 O O . LYS A 1 83 ? 19.697 2.097 -18.623 1.00 72.00 83 LYS A O 1
ATOM 661 N N . ARG A 1 84 ? 18.624 3.967 -19.241 1.00 74.25 84 ARG A N 1
ATOM 662 C CA . ARG A 1 84 ? 19.556 4.925 -18.612 1.00 74.25 84 ARG A CA 1
ATOM 663 C C . ARG A 1 84 ? 19.111 5.407 -17.230 1.00 74.25 84 ARG A C 1
ATOM 665 O O . ARG A 1 84 ? 19.908 5.999 -16.512 1.00 74.25 84 ARG A O 1
ATOM 672 N N . ARG A 1 85 ? 17.847 5.193 -16.862 1.00 81.94 85 ARG A N 1
ATOM 673 C CA . ARG A 1 85 ? 17.272 5.611 -15.581 1.00 81.94 85 ARG A CA 1
ATOM 674 C C . ARG A 1 85 ? 16.421 4.475 -15.041 1.00 81.94 85 ARG A C 1
ATOM 676 O O . ARG A 1 85 ? 15.274 4.329 -15.453 1.00 81.94 85 ARG A O 1
ATOM 683 N N . LEU A 1 86 ? 16.986 3.716 -14.111 1.00 83.50 86 LEU A N 1
ATOM 684 C CA . LEU A 1 86 ? 16.286 2.626 -13.442 1.00 83.50 86 LEU A CA 1
ATOM 685 C C . LEU A 1 86 ? 15.182 3.159 -12.507 1.00 83.50 86 LEU A C 1
ATOM 687 O O . LEU A 1 86 ? 15.352 4.243 -11.934 1.00 83.50 86 LEU A O 1
ATOM 691 N N . PRO A 1 87 ? 14.085 2.403 -12.314 1.00 87.31 87 PRO A N 1
ATOM 692 C CA . PRO A 1 87 ? 13.050 2.727 -11.338 1.00 87.31 87 PRO A CA 1
ATOM 693 C C . PRO A 1 87 ? 13.608 2.882 -9.926 1.00 87.31 87 PRO A C 1
ATOM 695 O O . PRO A 1 87 ? 14.394 2.056 -9.445 1.00 87.31 87 PRO A O 1
ATOM 698 N N . LYS A 1 88 ? 13.156 3.914 -9.217 1.00 89.75 88 LYS A N 1
ATOM 699 C CA . LYS A 1 88 ? 13.518 4.115 -7.813 1.00 89.75 88 LYS A CA 1
ATOM 700 C C . LYS A 1 88 ? 12.900 3.037 -6.926 1.00 89.75 88 LYS A C 1
ATOM 702 O O . LYS A 1 88 ? 11.684 2.933 -6.784 1.00 89.75 88 LYS A O 1
ATOM 707 N N . LEU A 1 89 ? 13.767 2.309 -6.226 1.00 92.06 89 LEU A N 1
ATOM 708 C CA . LEU A 1 89 ? 13.409 1.220 -5.310 1.00 92.06 89 LEU A CA 1
ATOM 709 C C . LEU A 1 89 ? 12.482 1.645 -4.156 1.00 92.06 89 LEU A C 1
ATOM 711 O O . LEU A 1 89 ? 11.799 0.809 -3.567 1.00 92.06 89 LEU A O 1
ATOM 715 N N . ILE A 1 90 ? 12.437 2.939 -3.827 1.00 94.25 90 ILE A N 1
ATOM 716 C CA . ILE A 1 90 ? 11.617 3.451 -2.725 1.00 94.25 90 ILE A CA 1
ATOM 717 C C . ILE A 1 90 ? 10.127 3.112 -2.901 1.00 94.25 90 ILE A C 1
ATOM 719 O O . ILE A 1 90 ? 9.482 2.764 -1.921 1.00 94.25 90 ILE A O 1
ATOM 723 N N . CYS A 1 91 ? 9.603 3.110 -4.134 1.00 92.94 91 CYS A N 1
ATOM 724 C CA . CYS A 1 91 ? 8.206 2.753 -4.398 1.00 92.94 91 CYS A CA 1
ATOM 725 C C . CYS A 1 91 ? 7.905 1.304 -3.989 1.00 92.94 91 CYS A C 1
ATOM 727 O O . CYS A 1 91 ? 6.927 1.048 -3.288 1.00 92.94 91 CYS A O 1
ATOM 729 N N . ALA A 1 92 ? 8.762 0.361 -4.392 1.00 95.25 92 ALA A N 1
ATOM 730 C CA . ALA A 1 92 ? 8.569 -1.054 -4.094 1.00 95.25 92 ALA A CA 1
ATOM 731 C C . ALA A 1 92 ? 8.742 -1.355 -2.597 1.00 95.25 92 ALA A C 1
ATOM 733 O O . ALA A 1 92 ? 7.919 -2.062 -2.016 1.00 95.25 92 ALA A O 1
ATOM 734 N N . LYS A 1 93 ? 9.748 -0.746 -1.951 1.00 96.88 93 LYS A N 1
ATOM 735 C CA . LYS A 1 93 ? 9.957 -0.856 -0.498 1.00 96.88 93 LYS A CA 1
ATOM 736 C C . LYS A 1 93 ? 8.770 -0.328 0.298 1.00 96.88 93 LYS A C 1
ATOM 738 O O . LYS A 1 93 ? 8.310 -0.998 1.218 1.00 96.88 93 LYS A O 1
ATOM 743 N N . SER A 1 94 ? 8.258 0.848 -0.058 1.00 97.62 94 SER A N 1
ATOM 744 C CA . SER A 1 94 ? 7.104 1.433 0.627 1.00 97.62 94 SER A CA 1
ATOM 745 C C . SER A 1 94 ? 5.839 0.607 0.422 1.00 97.62 94 SER A C 1
ATOM 747 O O . SER A 1 94 ? 5.104 0.400 1.383 1.00 97.62 94 SER A O 1
ATOM 749 N N . LEU A 1 95 ? 5.610 0.062 -0.782 1.00 97.88 95 LEU A N 1
ATOM 750 C CA . LEU A 1 95 ? 4.498 -0.864 -1.013 1.00 97.88 95 LEU A CA 1
ATOM 751 C C . LEU A 1 95 ? 4.622 -2.114 -0.132 1.00 97.88 95 LEU A C 1
ATOM 753 O O . LEU A 1 95 ? 3.641 -2.511 0.492 1.00 97.88 95 LEU A O 1
ATOM 757 N N . ARG A 1 96 ? 5.826 -2.693 -0.015 1.00 97.38 96 ARG A N 1
ATOM 758 C CA . ARG A 1 96 ? 6.074 -3.835 0.877 1.00 97.38 96 ARG A CA 1
ATOM 759 C C . ARG A 1 96 ? 5.732 -3.506 2.326 1.00 97.38 96 ARG A C 1
ATOM 761 O O . ARG A 1 96 ? 4.999 -4.263 2.953 1.00 97.38 96 ARG A O 1
ATOM 768 N N . ILE A 1 97 ? 6.244 -2.388 2.838 1.00 96.56 97 ILE A N 1
ATOM 769 C CA . ILE A 1 97 ? 6.023 -1.956 4.225 1.00 96.56 97 ILE A CA 1
ATOM 770 C C . ILE A 1 97 ? 4.527 -1.730 4.492 1.00 96.56 97 ILE A C 1
ATOM 772 O O . ILE A 1 97 ? 4.012 -2.196 5.504 1.00 96.56 97 ILE A O 1
ATOM 776 N N . VAL A 1 98 ? 3.807 -1.081 3.571 1.00 97.38 98 VAL A N 1
ATOM 777 C CA . VAL A 1 98 ? 2.356 -0.869 3.701 1.00 97.38 98 VAL A CA 1
ATOM 778 C C . VAL A 1 98 ? 1.587 -2.186 3.726 1.00 97.38 98 VAL A C 1
ATOM 780 O O . VAL A 1 98 ? 0.724 -2.349 4.581 1.00 97.38 98 VAL A O 1
ATOM 783 N N . VAL A 1 99 ? 1.909 -3.138 2.844 1.00 96.50 99 VAL A N 1
ATOM 784 C CA . VAL A 1 99 ? 1.251 -4.455 2.849 1.00 96.50 99 VAL A CA 1
ATOM 785 C C . VAL A 1 99 ? 1.521 -5.194 4.160 1.00 96.50 99 VAL A C 1
ATOM 787 O O . VAL A 1 99 ? 0.590 -5.709 4.767 1.00 96.50 99 VAL A O 1
ATOM 790 N N . GLN A 1 100 ? 2.767 -5.194 4.637 1.00 94.31 100 GLN A N 1
ATOM 791 C CA . GLN A 1 100 ? 3.131 -5.847 5.898 1.00 94.31 100 GLN A CA 1
ATOM 792 C C . GLN A 1 100 ? 2.422 -5.224 7.105 1.00 94.31 100 GLN A C 1
ATOM 794 O O . GLN A 1 100 ? 1.954 -5.953 7.970 1.00 94.31 100 GLN A O 1
ATOM 799 N N . HIS A 1 101 ? 2.309 -3.895 7.169 1.00 94.62 101 HIS A N 1
ATOM 800 C CA . HIS A 1 101 ? 1.585 -3.235 8.258 1.00 94.62 101 HIS A CA 1
ATOM 801 C C . HIS A 1 101 ? 0.073 -3.410 8.176 1.00 94.62 101 HIS A C 1
ATOM 803 O O . HIS A 1 101 ? -0.574 -3.487 9.219 1.00 94.62 101 HIS A O 1
ATOM 809 N N . ALA A 1 102 ? -0.493 -3.465 6.969 1.00 94.38 102 ALA A N 1
ATOM 810 C CA . ALA A 1 102 ? -1.913 -3.733 6.790 1.00 94.38 102 ALA A CA 1
ATOM 811 C C . ALA A 1 102 ? -2.289 -5.113 7.342 1.00 94.38 102 ALA A C 1
ATOM 813 O O . ALA A 1 102 ? -3.319 -5.242 7.996 1.00 94.38 102 ALA A O 1
ATOM 814 N N . GLU A 1 103 ? -1.438 -6.111 7.110 1.00 91.50 103 GLU A N 1
ATOM 815 C CA . GLU A 1 103 ? -1.629 -7.502 7.533 1.00 91.50 103 GLU A CA 1
ATOM 816 C C . GLU A 1 103 ? -1.073 -7.809 8.940 1.00 91.50 103 GLU A C 1
ATOM 818 O O . GLU A 1 103 ? -1.152 -8.947 9.394 1.00 91.50 103 GLU A O 1
ATOM 823 N N . ASP A 1 104 ? -0.512 -6.826 9.655 1.00 89.94 104 ASP A N 1
ATOM 824 C CA . ASP A 1 104 ? -0.053 -7.026 11.034 1.00 89.94 104 ASP A CA 1
ATOM 825 C C . ASP A 1 104 ? -1.258 -7.092 11.986 1.00 89.94 104 ASP A C 1
ATOM 827 O O . ASP A 1 104 ? -1.965 -6.101 12.209 1.00 89.94 104 ASP A O 1
ATOM 831 N N . ASP A 1 105 ? -1.462 -8.260 12.596 1.00 84.00 105 ASP A N 1
ATOM 832 C CA . ASP A 1 105 ? -2.534 -8.536 13.559 1.00 84.00 105 ASP A CA 1
ATOM 833 C C . ASP A 1 105 ? -2.561 -7.569 14.754 1.00 84.00 105 ASP A C 1
ATOM 835 O O . ASP A 1 105 ? -3.601 -7.383 15.385 1.00 84.00 105 ASP A O 1
ATOM 839 N N . LYS A 1 106 ? -1.445 -6.897 15.069 1.00 84.56 106 LYS A N 1
ATOM 840 C CA . LYS A 1 106 ? -1.392 -5.880 16.135 1.00 84.56 106 LYS A CA 1
ATOM 841 C C . LYS A 1 106 ? -2.189 -4.620 15.803 1.00 84.56 106 LYS A C 1
ATOM 843 O O . LYS A 1 106 ? -2.539 -3.857 16.709 1.00 84.56 106 LYS A O 1
ATOM 848 N N . PHE A 1 107 ? -2.408 -4.358 14.517 1.00 79.56 107 PHE A N 1
ATOM 849 C CA . PHE A 1 107 ? -3.073 -3.157 14.015 1.00 79.56 107 PHE A CA 1
ATOM 850 C C . PHE A 1 107 ? -4.343 -3.474 13.230 1.00 79.56 107 PHE A C 1
ATOM 852 O O . PHE A 1 107 ? -5.174 -2.581 13.038 1.00 79.56 107 PHE A O 1
ATOM 859 N N . SER A 1 108 ? -4.496 -4.717 12.772 1.00 66.25 108 SER A N 1
ATOM 860 C CA . SER A 1 108 ? -5.647 -5.129 11.988 1.00 66.25 108 SER A CA 1
ATOM 861 C C . SER A 1 108 ? -6.913 -5.123 12.861 1.00 66.25 108 SER A C 1
ATOM 863 O O . SER A 1 108 ? -7.027 -5.787 13.887 1.00 66.25 108 SER A O 1
ATOM 865 N N . GLY A 1 109 ? -7.891 -4.301 12.472 1.00 69.25 109 GLY A N 1
ATOM 866 C CA . GLY A 1 109 ? -9.241 -4.320 13.051 1.00 69.25 109 GLY A CA 1
ATOM 867 C C . GLY A 1 109 ? -10.214 -5.192 12.250 1.00 69.25 109 GLY A C 1
ATOM 868 O O . GLY A 1 109 ? -11.385 -5.299 12.603 1.00 69.25 109 GLY A O 1
ATOM 869 N N . LYS A 1 110 ? -9.749 -5.777 11.138 1.00 79.06 110 LYS A N 1
ATOM 870 C CA . LYS A 1 110 ? -10.556 -6.485 10.141 1.00 79.06 110 LYS A CA 1
ATOM 871 C C . LYS A 1 110 ? -9.789 -7.687 9.615 1.00 79.06 110 LYS A C 1
ATOM 873 O O . LYS A 1 110 ? -8.615 -7.568 9.283 1.00 79.06 110 LYS A O 1
ATOM 878 N N . ARG A 1 111 ? -10.476 -8.823 9.474 1.00 83.31 111 ARG A N 1
ATOM 879 C CA . ARG A 1 111 ? -9.937 -9.974 8.740 1.00 83.31 111 ARG A CA 1
ATOM 880 C C . ARG A 1 111 ? -9.815 -9.613 7.262 1.00 83.31 111 ARG A C 1
ATOM 882 O O . ARG A 1 111 ? -10.776 -9.104 6.691 1.00 83.31 111 ARG A O 1
ATOM 889 N N . LEU A 1 112 ? -8.676 -9.936 6.654 1.00 89.12 112 LEU A N 1
ATOM 890 C CA . LEU A 1 112 ? -8.403 -9.704 5.231 1.00 89.12 112 LEU A CA 1
ATOM 891 C C . LEU A 1 112 ? -8.487 -8.210 4.841 1.00 89.12 112 LEU A C 1
ATOM 893 O O . LEU A 1 112 ? -9.283 -7.838 3.970 1.00 89.12 112 LEU A O 1
ATOM 897 N N . PRO A 1 113 ? -7.700 -7.330 5.487 1.00 92.12 113 PRO A N 1
ATOM 898 C CA . PRO A 1 113 ? -7.809 -5.881 5.320 1.00 92.12 113 PRO A CA 1
ATOM 899 C C . PRO A 1 113 ? -7.558 -5.417 3.883 1.00 92.12 113 PRO A C 1
ATOM 901 O O . PRO A 1 113 ? -8.056 -4.361 3.509 1.00 92.12 113 PRO A O 1
ATOM 904 N N . LEU A 1 114 ? -6.852 -6.201 3.063 1.00 93.88 114 LEU A N 1
ATOM 905 C CA . LEU A 1 114 ? -6.543 -5.901 1.664 1.00 93.88 114 LEU A CA 1
ATOM 906 C C . LEU A 1 114 ? -7.452 -6.611 0.653 1.00 93.88 114 LEU A C 1
ATOM 908 O O . LEU A 1 114 ? -7.222 -6.479 -0.549 1.00 93.88 114 LEU A O 1
ATOM 912 N N . LEU A 1 115 ? -8.504 -7.322 1.082 1.00 91.81 115 LEU A N 1
ATOM 913 C CA . LEU A 1 115 ? -9.361 -8.118 0.188 1.00 91.81 115 LEU A CA 1
ATOM 914 C C . LEU A 1 115 ? -9.872 -7.330 -1.031 1.00 91.81 115 LEU A C 1
ATOM 916 O O . LEU A 1 115 ? -9.865 -7.849 -2.145 1.00 91.81 115 LEU A O 1
ATOM 920 N N . ALA A 1 116 ? -10.246 -6.062 -0.837 1.00 91.50 116 ALA A N 1
ATOM 921 C CA . ALA A 1 116 ? -10.758 -5.191 -1.898 1.00 91.50 116 ALA A CA 1
ATOM 922 C C . ALA A 1 116 ? -9.733 -4.890 -3.012 1.00 91.50 116 ALA A C 1
ATOM 924 O O . ALA A 1 116 ? -10.117 -4.555 -4.130 1.00 91.50 116 ALA A O 1
ATOM 925 N N . VAL A 1 117 ? -8.431 -5.000 -2.729 1.00 93.25 117 VAL A N 1
ATOM 926 C CA . VAL A 1 117 ? -7.349 -4.615 -3.656 1.00 93.25 117 VAL A CA 1
ATOM 927 C C . VAL A 1 117 ? -6.370 -5.741 -3.961 1.00 93.25 117 VAL A C 1
ATOM 929 O O . VAL A 1 117 ? -5.561 -5.608 -4.878 1.00 93.25 117 VAL A O 1
ATOM 932 N N . VAL A 1 118 ? -6.448 -6.870 -3.254 1.00 93.00 118 VAL A N 1
ATOM 933 C CA . VAL A 1 118 ? -5.462 -7.952 -3.358 1.00 93.00 118 VAL A CA 1
ATOM 934 C C . VAL A 1 118 ? -5.381 -8.538 -4.771 1.00 93.00 118 VAL A C 1
ATOM 936 O O . VAL A 1 118 ? -4.296 -8.840 -5.258 1.00 93.00 118 VAL A O 1
ATOM 939 N N . LYS A 1 119 ? -6.508 -8.610 -5.491 1.00 92.44 119 LYS A N 1
ATOM 940 C CA . LYS A 1 119 ? -6.529 -9.021 -6.902 1.00 92.44 119 LYS A CA 1
ATOM 941 C C . LYS A 1 119 ? -5.715 -8.072 -7.785 1.00 92.44 119 LYS A C 1
ATOM 943 O O . LYS A 1 119 ? -5.003 -8.531 -8.676 1.00 92.44 119 LYS A O 1
ATOM 948 N N . ASN A 1 120 ? -5.827 -6.761 -7.558 1.00 93.69 120 ASN A N 1
ATOM 949 C CA . ASN A 1 120 ? -5.057 -5.763 -8.301 1.00 93.69 120 ASN A CA 1
ATOM 950 C C . ASN A 1 120 ? -3.566 -5.856 -7.954 1.00 93.69 120 ASN A C 1
ATOM 952 O O . ASN A 1 120 ? -2.724 -5.885 -8.847 1.00 93.69 120 ASN A O 1
ATOM 956 N N . LEU A 1 121 ? -3.257 -6.001 -6.663 1.00 95.31 121 LEU A N 1
ATOM 957 C CA . LEU A 1 121 ? -1.896 -6.188 -6.169 1.00 95.31 121 LEU A CA 1
ATOM 958 C C . LEU A 1 121 ? -1.227 -7.423 -6.787 1.00 95.31 121 LEU A C 1
ATOM 960 O O . LEU A 1 121 ? -0.104 -7.320 -7.270 1.00 95.31 121 LEU A O 1
ATOM 964 N N . PHE A 1 122 ? -1.922 -8.564 -6.852 1.00 93.75 122 PHE A N 1
ATOM 965 C CA . PHE A 1 122 ? -1.390 -9.759 -7.509 1.00 93.75 122 PHE A CA 1
ATOM 966 C C . PHE A 1 122 ? -1.118 -9.544 -8.993 1.00 93.75 122 PHE A C 1
ATOM 968 O O . PHE A 1 122 ? -0.048 -9.930 -9.455 1.00 93.75 122 PHE A O 1
ATOM 975 N N . ASN A 1 123 ? -2.051 -8.941 -9.737 1.00 91.88 123 ASN A N 1
ATOM 976 C CA . ASN A 1 123 ? -1.838 -8.692 -11.165 1.00 91.88 123 ASN A CA 1
ATOM 977 C C . ASN A 1 123 ? -0.609 -7.801 -11.379 1.00 91.88 123 ASN A C 1
ATOM 979 O O . ASN A 1 123 ? 0.264 -8.165 -12.160 1.00 91.88 123 ASN A O 1
ATOM 983 N N . HIS A 1 124 ? -0.495 -6.711 -10.615 1.00 93.81 124 HIS A N 1
ATOM 984 C CA . HIS A 1 124 ? 0.644 -5.804 -10.703 1.00 93.81 124 HIS A CA 1
ATOM 985 C C . HIS A 1 124 ? 1.972 -6.498 -10.373 1.00 93.81 124 HIS A C 1
ATOM 987 O O . HIS A 1 124 ? 2.949 -6.366 -11.107 1.00 93.81 124 HIS A O 1
ATOM 993 N N . ILE A 1 125 ? 2.008 -7.287 -9.294 1.00 92.81 125 ILE A N 1
ATOM 994 C CA . ILE A 1 125 ? 3.194 -8.059 -8.913 1.00 92.81 125 ILE A CA 1
ATOM 995 C C . ILE A 1 125 ? 3.595 -9.025 -10.028 1.00 92.81 125 ILE A C 1
ATOM 997 O O . ILE A 1 125 ? 4.766 -9.076 -10.397 1.00 92.81 125 ILE A O 1
ATOM 1001 N N . CYS A 1 126 ? 2.633 -9.766 -10.584 1.00 88.81 126 CYS A N 1
ATOM 1002 C CA . CYS A 1 126 ? 2.899 -10.699 -11.672 1.00 88.81 126 CYS A CA 1
ATOM 1003 C C . CYS A 1 126 ? 3.450 -9.960 -12.897 1.00 88.81 126 CYS A C 1
ATOM 1005 O O . CYS A 1 126 ? 4.461 -10.383 -13.444 1.00 88.81 126 CYS A O 1
ATOM 1007 N N . GLU A 1 127 ? 2.839 -8.850 -13.311 1.00 88.62 127 GLU A N 1
ATOM 1008 C CA . GLU A 1 127 ? 3.301 -8.046 -14.451 1.00 88.62 127 GLU A CA 1
ATOM 1009 C C . GLU A 1 127 ? 4.753 -7.579 -14.285 1.00 88.62 127 GLU A C 1
ATOM 1011 O O . GLU A 1 127 ? 5.549 -7.690 -15.216 1.00 88.62 127 GLU A O 1
ATOM 1016 N N . VAL A 1 128 ? 5.125 -7.109 -13.091 1.00 88.75 128 VAL A N 1
ATOM 1017 C CA . VAL A 1 128 ? 6.493 -6.647 -12.809 1.00 88.75 128 VAL A CA 1
ATOM 1018 C C . VAL A 1 128 ? 7.483 -7.806 -12.722 1.00 88.75 128 VAL A C 1
ATOM 1020 O O . VAL A 1 128 ? 8.606 -7.684 -13.201 1.00 88.75 128 VAL A O 1
ATOM 1023 N N . LEU A 1 129 ? 7.084 -8.942 -12.151 1.00 86.88 129 LEU A N 1
ATOM 1024 C CA . LEU A 1 129 ? 7.960 -10.108 -12.039 1.00 86.88 129 LEU A CA 1
ATOM 1025 C C . LEU A 1 129 ? 8.240 -10.785 -13.389 1.00 86.88 129 LEU A C 1
ATOM 1027 O O . LEU A 1 129 ? 9.303 -11.372 -13.544 1.00 86.88 129 LEU A O 1
ATOM 1031 N N . HIS A 1 130 ? 7.345 -10.661 -14.374 1.00 84.00 130 HIS A N 1
ATOM 1032 C CA . HIS A 1 130 ? 7.608 -11.091 -15.755 1.00 84.00 130 HIS A CA 1
ATOM 1033 C C . HIS A 1 130 ? 8.447 -10.078 -16.560 1.00 84.00 130 HIS A C 1
ATOM 1035 O O . HIS A 1 130 ? 8.758 -10.331 -17.722 1.00 84.00 130 HIS A O 1
ATOM 1041 N N . ASN A 1 131 ? 8.795 -8.921 -15.985 1.00 78.69 131 ASN A N 1
ATOM 1042 C CA . ASN A 1 131 ? 9.585 -7.888 -16.647 1.0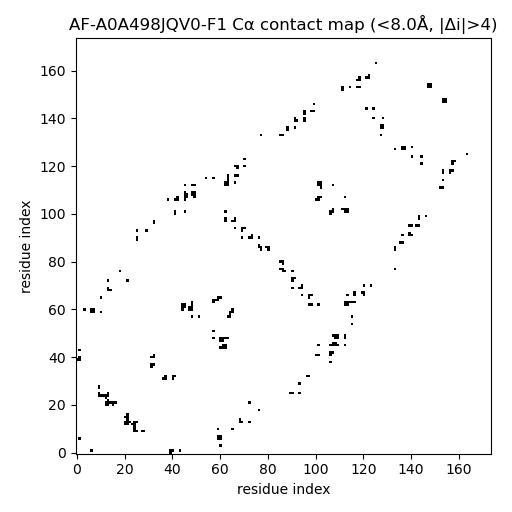0 78.69 131 ASN A CA 1
ATOM 1043 C C . ASN A 1 131 ? 11.038 -7.902 -16.145 1.00 78.69 131 ASN A C 1
ATOM 1045 O O . ASN A 1 131 ? 11.338 -7.414 -15.054 1.00 78.69 131 ASN A O 1
ATOM 1049 N N . ASP A 1 132 ? 11.956 -8.388 -16.981 1.00 71.81 132 ASP A N 1
ATOM 1050 C CA . ASP A 1 132 ? 13.386 -8.505 -16.649 1.00 71.81 132 ASP A CA 1
ATOM 1051 C C . ASP A 1 132 ? 14.106 -7.156 -16.471 1.00 71.81 132 ASP A C 1
ATOM 1053 O O . ASP A 1 132 ? 15.232 -7.099 -15.979 1.00 71.81 132 ASP A O 1
ATOM 1057 N N . ASN A 1 133 ? 13.475 -6.035 -16.835 1.00 72.69 133 ASN A N 1
ATOM 1058 C CA . ASN A 1 133 ? 14.118 -4.719 -16.787 1.00 72.69 133 ASN A CA 1
ATOM 1059 C C . ASN A 1 133 ? 14.106 -4.061 -15.394 1.00 72.69 133 ASN A C 1
ATOM 1061 O O . ASN A 1 133 ? 14.635 -2.956 -15.249 1.00 72.69 133 ASN A O 1
ATOM 1065 N N . VAL A 1 134 ? 13.504 -4.686 -14.369 1.00 81.25 134 VAL A N 1
ATOM 1066 C CA . VAL A 1 134 ? 13.352 -4.072 -13.031 1.00 81.25 134 VAL A CA 1
ATOM 1067 C C . VAL A 1 134 ? 13.710 -5.028 -11.874 1.00 81.25 134 VAL A C 1
ATOM 1069 O O . VAL A 1 134 ? 12.890 -5.258 -10.981 1.00 81.25 134 VAL A O 1
ATOM 1072 N N . PRO A 1 135 ? 14.951 -5.553 -11.807 1.00 81.06 135 PRO A N 1
ATOM 1073 C CA . PRO A 1 135 ? 15.349 -6.547 -10.798 1.00 81.06 135 PRO A CA 1
ATOM 1074 C C . PRO A 1 135 ? 15.194 -6.051 -9.351 1.00 81.06 135 PRO A C 1
ATOM 1076 O O . PRO A 1 135 ? 14.895 -6.820 -8.440 1.00 81.06 135 PRO A O 1
ATOM 1079 N N . SER A 1 136 ? 15.329 -4.742 -9.123 1.00 81.19 136 SER A N 1
ATOM 1080 C CA . SER A 1 136 ? 15.166 -4.140 -7.797 1.00 81.19 136 SER A CA 1
ATOM 1081 C C . SER A 1 136 ? 13.731 -4.258 -7.261 1.00 81.19 136 SER A C 1
ATOM 1083 O O . SER A 1 136 ? 13.544 -4.454 -6.062 1.00 81.19 136 SER A O 1
ATOM 1085 N N . PHE A 1 137 ? 12.716 -4.193 -8.130 1.00 90.06 137 PHE A N 1
ATOM 1086 C CA . PHE A 1 137 ? 11.319 -4.385 -7.732 1.00 90.06 137 PHE A CA 1
ATOM 1087 C C . PHE A 1 137 ? 11.004 -5.864 -7.521 1.00 90.06 137 PHE A C 1
ATOM 1089 O O . PHE A 1 137 ? 10.227 -6.186 -6.626 1.00 90.06 137 PHE A O 1
ATOM 1096 N N . GLN A 1 138 ? 11.633 -6.758 -8.292 1.00 88.69 138 GLN A N 1
ATOM 1097 C CA . GLN A 1 138 ? 11.401 -8.199 -8.189 1.00 88.69 138 GLN A CA 1
ATOM 1098 C C . GLN A 1 138 ? 11.701 -8.732 -6.779 1.00 88.69 138 GLN A C 1
ATOM 1100 O O . GLN A 1 138 ? 10.883 -9.462 -6.221 1.00 88.69 138 GLN A O 1
ATOM 1105 N N . LEU A 1 139 ? 12.816 -8.312 -6.162 1.00 90.19 139 LEU A N 1
ATOM 1106 C CA . LEU A 1 139 ? 13.177 -8.710 -4.793 1.00 90.19 139 LEU A CA 1
ATOM 1107 C C . LEU A 1 139 ? 12.088 -8.325 -3.778 1.00 90.19 139 LEU A C 1
ATOM 1109 O O . LEU A 1 139 ? 11.634 -9.149 -2.983 1.00 90.19 139 LEU A O 1
ATOM 1113 N N . GLU A 1 140 ? 11.657 -7.065 -3.818 1.00 94.25 140 GLU A N 1
ATOM 1114 C CA . GLU A 1 140 ? 10.639 -6.528 -2.915 1.00 94.25 140 GLU A CA 1
ATOM 1115 C C . GLU A 1 140 ? 9.287 -7.218 -3.132 1.00 94.25 140 GLU A C 1
ATOM 1117 O O . GLU A 1 140 ? 8.615 -7.615 -2.178 1.00 94.25 140 GLU A O 1
ATOM 1122 N N . TYR A 1 141 ? 8.909 -7.431 -4.392 1.00 94.19 141 TYR A N 1
ATOM 1123 C CA . TYR A 1 141 ? 7.632 -8.036 -4.761 1.00 94.19 141 TYR A CA 1
ATOM 1124 C C . TYR A 1 141 ? 7.588 -9.531 -4.462 1.00 94.19 141 TYR A C 1
ATOM 1126 O O . TYR A 1 141 ? 6.535 -10.032 -4.076 1.00 94.19 141 TYR A O 1
ATOM 1134 N N . GLY A 1 142 ? 8.722 -10.231 -4.525 1.00 91.31 142 GLY A N 1
ATOM 1135 C CA . GLY A 1 142 ? 8.835 -11.608 -4.049 1.00 91.31 142 GLY A CA 1
ATOM 1136 C C . GLY A 1 142 ? 8.562 -11.735 -2.546 1.00 91.31 142 GLY A C 1
ATOM 1137 O O . GLY A 1 142 ? 7.935 -12.699 -2.105 1.00 91.31 142 GLY A O 1
ATOM 1138 N N . ILE A 1 143 ? 8.969 -10.749 -1.735 1.00 92.69 143 ILE A N 1
ATOM 1139 C CA . ILE A 1 143 ? 8.641 -10.718 -0.298 1.00 92.69 143 ILE A CA 1
ATOM 1140 C C . ILE A 1 143 ? 7.138 -10.497 -0.095 1.00 92.69 143 ILE A C 1
ATOM 1142 O O . ILE A 1 143 ? 6.517 -11.242 0.663 1.00 92.69 143 ILE A O 1
ATOM 1146 N N . ILE A 1 144 ? 6.549 -9.523 -0.798 1.00 94.62 144 ILE A N 1
ATOM 1147 C CA . ILE A 1 144 ? 5.103 -9.255 -0.740 1.00 94.62 144 ILE A CA 1
ATOM 1148 C C . ILE A 1 144 ? 4.310 -10.503 -1.134 1.00 94.62 144 ILE A C 1
ATOM 1150 O O . ILE A 1 144 ? 3.404 -10.915 -0.414 1.00 94.62 144 ILE A O 1
ATOM 1154 N N . LEU A 1 145 ? 4.672 -11.132 -2.253 1.00 92.00 145 LEU A N 1
ATOM 1155 C CA . LEU A 1 145 ? 3.989 -12.309 -2.773 1.00 92.00 145 LEU A CA 1
ATOM 1156 C C . LEU A 1 145 ? 4.017 -13.459 -1.765 1.00 92.00 145 LEU A C 1
ATOM 1158 O O . LEU A 1 145 ? 2.967 -14.017 -1.456 1.00 92.00 145 LEU A O 1
ATOM 1162 N N . ARG A 1 146 ? 5.192 -13.776 -1.202 1.00 90.06 146 ARG A N 1
ATOM 1163 C CA . ARG A 1 146 ? 5.314 -14.812 -0.164 1.00 90.06 146 ARG A CA 1
ATOM 1164 C C . ARG A 1 146 ? 4.408 -14.524 1.026 1.00 90.06 146 ARG A C 1
ATOM 1166 O O . ARG A 1 146 ? 3.732 -15.435 1.486 1.00 90.06 146 ARG A O 1
ATOM 1173 N N . HIS A 1 147 ? 4.356 -13.271 1.478 1.00 89.62 147 HIS A N 1
ATOM 1174 C CA . HIS A 1 147 ? 3.501 -12.863 2.588 1.00 89.62 147 HIS A CA 1
ATOM 1175 C C . HIS A 1 147 ? 2.010 -13.058 2.269 1.00 89.62 147 HIS A C 1
ATOM 1177 O O . HIS A 1 147 ? 1.313 -13.749 3.008 1.00 89.62 147 HIS A O 1
ATOM 1183 N N . LEU A 1 148 ? 1.533 -12.556 1.127 1.00 90.50 148 LEU A N 1
ATOM 1184 C CA . LEU A 1 148 ? 0.129 -12.695 0.717 1.00 90.50 148 LEU A CA 1
ATOM 1185 C C . LEU A 1 148 ? -0.292 -14.158 0.509 1.00 90.50 148 LEU A C 1
ATOM 1187 O O . LEU A 1 148 ? -1.427 -14.518 0.810 1.00 90.50 148 LEU A O 1
ATOM 1191 N N . LEU A 1 149 ? 0.609 -15.014 0.015 1.00 89.56 149 LEU A N 1
ATOM 1192 C CA . LEU A 1 149 ? 0.328 -16.435 -0.218 1.00 89.56 149 LEU A CA 1
ATOM 1193 C C . LEU A 1 149 ? 0.171 -17.249 1.076 1.00 89.56 149 LEU A C 1
ATOM 1195 O O . LEU A 1 149 ? -0.397 -18.343 1.026 1.00 89.56 149 LEU A O 1
ATOM 1199 N N . THR A 1 150 ? 0.613 -16.729 2.226 1.00 88.38 150 THR A N 1
ATOM 1200 C CA . THR A 1 150 ? 0.333 -17.358 3.530 1.00 88.38 150 THR A CA 1
ATOM 1201 C C . THR A 1 150 ? -1.150 -17.272 3.905 1.00 88.38 150 THR A C 1
ATOM 1203 O O . THR A 1 150 ? -1.670 -18.148 4.598 1.00 88.38 150 THR A O 1
ATOM 1206 N N . VAL A 1 151 ? -1.864 -16.268 3.389 1.00 87.88 151 VAL A N 1
ATOM 1207 C CA . VAL A 1 151 ? -3.277 -16.029 3.683 1.00 87.88 151 VAL A CA 1
ATOM 1208 C C . VAL A 1 151 ? -4.140 -16.822 2.707 1.00 87.88 151 VAL A C 1
ATOM 1210 O O . VAL A 1 151 ? -4.190 -16.544 1.506 1.00 87.88 151 VAL A O 1
ATOM 1213 N N . ARG A 1 152 ? -4.855 -17.835 3.219 1.00 86.50 152 ARG A N 1
ATOM 1214 C CA . ARG A 1 152 ? -5.632 -18.760 2.377 1.00 86.50 152 ARG A CA 1
ATOM 1215 C C . ARG A 1 152 ? -6.612 -18.039 1.458 1.00 86.50 152 ARG A C 1
ATOM 1217 O O . ARG A 1 152 ? -6.674 -18.388 0.284 1.00 86.50 152 ARG A O 1
ATOM 1224 N N . ASP A 1 153 ? -7.340 -17.062 1.981 1.00 88.88 153 ASP A N 1
ATOM 1225 C CA . ASP A 1 153 ? -8.422 -16.406 1.250 1.00 88.88 153 ASP A CA 1
ATOM 1226 C C . ASP A 1 153 ? -7.915 -15.498 0.120 1.00 88.88 153 ASP A C 1
ATOM 1228 O O . ASP A 1 153 ? -8.556 -15.390 -0.926 1.00 88.88 153 ASP A O 1
ATOM 1232 N N . TYR A 1 154 ? -6.715 -14.927 0.262 1.00 90.88 154 TYR A N 1
ATOM 1233 C CA . TYR A 1 154 ? -6.078 -14.165 -0.812 1.00 90.88 154 TYR A CA 1
ATOM 1234 C C . TYR A 1 154 ? -5.679 -15.040 -1.993 1.00 90.88 154 TYR A C 1
ATOM 1236 O O . TYR A 1 154 ? -5.818 -14.608 -3.135 1.00 90.88 154 TYR A O 1
ATOM 1244 N N . ARG A 1 155 ? -5.279 -16.296 -1.765 1.00 87.31 155 ARG A N 1
ATOM 1245 C CA . ARG A 1 155 ? -4.914 -17.213 -2.860 1.00 87.31 155 ARG A CA 1
ATOM 1246 C C . ARG A 1 155 ? -6.042 -17.401 -3.878 1.00 87.31 155 ARG A C 1
ATOM 1248 O O . ARG A 1 155 ? -5.760 -17.523 -5.066 1.00 87.31 155 ARG A O 1
ATOM 1255 N N . PHE A 1 156 ? -7.306 -17.352 -3.448 1.00 85.81 156 PHE A N 1
ATOM 1256 C CA . PHE A 1 156 ? -8.455 -17.459 -4.357 1.00 85.81 156 PHE A CA 1
ATOM 1257 C C . PHE A 1 156 ? -8.616 -16.255 -5.295 1.00 85.81 156 PHE A C 1
ATOM 1259 O O . PHE A 1 156 ? -9.283 -16.368 -6.321 1.00 85.81 156 PHE A O 1
ATOM 1266 N N . GLN A 1 157 ? -8.002 -15.113 -4.976 1.00 84.88 157 GLN A N 1
ATOM 1267 C CA . GLN A 1 157 ? -8.046 -13.906 -5.807 1.00 84.88 157 GLN A CA 1
ATOM 1268 C C . GLN A 1 157 ? -6.975 -13.896 -6.907 1.00 84.88 157 GLN A C 1
ATOM 1270 O O . GLN A 1 157 ? -7.028 -13.064 -7.817 1.00 84.88 157 GLN A O 1
ATOM 1275 N N . MET A 1 158 ? -6.010 -14.816 -6.853 1.00 78.25 158 MET A N 1
ATOM 1276 C CA . MET A 1 158 ? -4.969 -14.955 -7.867 1.00 78.25 158 MET A CA 1
ATOM 1277 C C . MET A 1 158 ? -5.555 -15.613 -9.131 1.00 78.25 158 MET A C 1
ATOM 1279 O O . MET A 1 158 ? -6.221 -16.647 -9.062 1.00 78.25 158 MET A O 1
ATOM 1283 N N . LYS A 1 159 ? -5.346 -15.020 -10.318 1.00 66.12 159 LYS A N 1
ATOM 1284 C CA . LYS A 1 159 ? -5.842 -15.600 -11.583 1.00 66.12 159 LYS A CA 1
ATOM 1285 C C . LYS A 1 159 ? -5.178 -16.961 -11.848 1.00 66.12 159 LYS A C 1
ATOM 1287 O O . LYS A 1 159 ? -3.965 -17.083 -11.758 1.00 66.12 159 LYS A O 1
ATOM 1292 N N . ARG A 1 160 ? -5.957 -17.944 -12.329 1.00 53.00 160 ARG A N 1
ATOM 1293 C CA . ARG A 1 160 ? -5.479 -19.268 -12.802 1.00 53.00 160 ARG A CA 1
ATOM 1294 C C . ARG A 1 160 ? -4.566 -19.233 -14.039 1.00 53.00 160 ARG A C 1
ATOM 1296 O O . ARG A 1 160 ? -4.180 -20.302 -14.505 1.00 53.00 160 ARG A O 1
ATOM 1303 N N . ARG A 1 161 ? -4.236 -18.066 -14.612 1.00 48.50 161 ARG A N 1
ATOM 1304 C CA . ARG A 1 161 ? -3.283 -18.007 -15.731 1.00 48.50 161 ARG A CA 1
ATOM 1305 C C . ARG A 1 161 ? -1.888 -18.281 -15.178 1.00 48.50 161 ARG A C 1
ATOM 1307 O O . ARG A 1 161 ? -1.232 -17.362 -14.712 1.00 48.50 161 ARG A O 1
ATOM 1314 N N . THR A 1 162 ? -1.550 -19.573 -15.187 1.00 43.75 162 THR A N 1
ATOM 1315 C CA . THR A 1 162 ? -0.203 -20.154 -15.158 1.00 43.75 162 THR A CA 1
ATOM 1316 C C . THR A 1 162 ? 0.730 -19.457 -14.189 1.00 43.75 162 THR A C 1
ATOM 1318 O O . THR A 1 162 ? 1.433 -18.528 -14.560 1.00 43.75 162 THR A O 1
ATOM 1321 N N . TYR A 1 163 ? 0.691 -19.933 -12.943 1.00 47.06 163 TYR A N 1
ATOM 1322 C CA . TYR A 1 163 ? 1.851 -20.031 -12.070 1.00 47.06 163 TYR A CA 1
ATOM 1323 C C . TYR A 1 163 ? 2.936 -18.969 -12.346 1.00 47.06 163 TYR A C 1
ATOM 1325 O O . TYR A 1 163 ? 3.947 -19.266 -12.975 1.00 47.06 163 TYR A O 1
ATOM 1333 N N . CYS A 1 164 ? 2.833 -17.791 -11.714 1.00 47.47 164 CYS A N 1
ATOM 1334 C CA . CYS A 1 164 ? 4.059 -17.068 -11.327 1.00 47.47 164 CYS A CA 1
ATOM 1335 C C . CYS A 1 164 ? 5.012 -17.993 -10.528 1.00 47.47 164 CYS A C 1
ATOM 1337 O O . CYS A 1 164 ? 6.181 -17.694 -10.345 1.00 47.47 164 CYS A O 1
ATOM 1339 N N . SER A 1 165 ? 4.497 -19.122 -10.038 1.00 46.25 165 SER A N 1
ATOM 1340 C CA . SER A 1 165 ? 5.128 -20.128 -9.203 1.00 46.25 165 SER A CA 1
ATOM 1341 C C . SER A 1 165 ? 6.051 -21.131 -9.906 1.00 46.25 165 SER A C 1
ATOM 1343 O O . SER A 1 165 ? 6.881 -21.690 -9.201 1.00 46.25 165 SER A O 1
ATOM 1345 N N . GLU A 1 166 ? 5.998 -21.387 -11.219 1.00 42.12 166 GLU A N 1
ATOM 1346 C CA . GLU A 1 166 ? 6.894 -22.424 -11.785 1.00 42.12 166 GLU A CA 1
ATOM 1347 C C . GLU A 1 166 ? 8.354 -21.949 -11.874 1.00 42.12 166 GLU A C 1
ATOM 1349 O O . GLU A 1 166 ? 9.275 -22.701 -11.550 1.00 42.12 166 GLU A O 1
ATOM 1354 N N . SER A 1 167 ? 8.584 -20.667 -12.170 1.00 44.50 167 SER A N 1
ATOM 1355 C CA . SER A 1 167 ? 9.924 -20.070 -12.118 1.00 44.50 167 SER A CA 1
ATOM 1356 C C . SER A 1 167 ? 10.307 -19.519 -10.735 1.00 44.50 167 SER A C 1
ATOM 1358 O O . SER A 1 167 ? 11.495 -19.441 -10.433 1.00 44.50 167 SER A O 1
ATOM 1360 N N . MET A 1 168 ? 9.344 -19.184 -9.862 1.00 46.53 168 MET A N 1
ATOM 1361 C CA . MET A 1 168 ? 9.633 -18.595 -8.537 1.00 46.53 168 MET A CA 1
ATOM 1362 C C . MET A 1 168 ? 9.757 -19.589 -7.382 1.00 46.53 168 MET A C 1
ATOM 1364 O O . MET A 1 168 ? 10.311 -19.239 -6.342 1.00 46.53 168 MET A O 1
ATOM 1368 N N . ILE A 1 169 ? 9.252 -20.818 -7.516 1.00 46.19 169 ILE A N 1
ATOM 1369 C CA . ILE A 1 169 ? 9.521 -21.867 -6.518 1.00 46.19 169 ILE A CA 1
ATOM 1370 C C . ILE A 1 169 ? 10.965 -22.375 -6.671 1.00 46.19 169 ILE A C 1
ATOM 1372 O O . ILE A 1 169 ? 11.614 -22.673 -5.671 1.00 46.19 169 ILE A O 1
ATOM 1376 N N . SER A 1 170 ? 11.503 -22.371 -7.894 1.00 42.19 170 SER A N 1
ATOM 1377 C CA . SER A 1 170 ? 12.843 -22.881 -8.219 1.00 42.19 170 SER A CA 1
ATOM 1378 C C . SER A 1 170 ? 13.999 -21.977 -7.763 1.00 42.19 170 SER A C 1
ATOM 1380 O O . SER A 1 170 ? 15.119 -22.456 -7.618 1.00 42.19 170 SER A O 1
ATOM 1382 N N . THR A 1 171 ? 13.754 -20.695 -7.474 1.00 39.31 171 THR A N 1
ATOM 1383 C CA . THR A 1 171 ? 14.760 -19.767 -6.916 1.00 39.31 171 THR A CA 1
ATOM 1384 C C . THR A 1 171 ? 14.863 -19.800 -5.386 1.00 39.31 171 THR A C 1
ATOM 1386 O O . THR A 1 171 ? 15.680 -19.081 -4.825 1.00 39.31 171 THR A O 1
ATOM 1389 N N . ASN A 1 172 ? 14.104 -20.661 -4.694 1.00 40.06 172 ASN A N 1
ATOM 1390 C CA . ASN A 1 172 ? 14.190 -20.845 -3.234 1.00 40.06 172 ASN A CA 1
ATOM 1391 C C . ASN A 1 172 ? 15.248 -21.880 -2.781 1.00 40.06 172 ASN A C 1
ATOM 1393 O O . ASN A 1 172 ? 15.156 -22.367 -1.659 1.00 40.06 172 ASN A O 1
ATOM 1397 N N . ASN A 1 173 ? 16.233 -22.226 -3.620 1.00 32.25 173 ASN A N 1
ATOM 1398 C CA . ASN A 1 173 ? 17.309 -23.175 -3.278 1.00 32.25 173 ASN A CA 1
ATOM 1399 C C . ASN A 1 173 ? 18.737 -22.621 -3.482 1.00 32.25 173 ASN A C 1
ATOM 1401 O O . ASN A 1 173 ? 19.669 -23.406 -3.656 1.00 32.25 173 ASN A O 1
ATOM 1405 N N . LEU A 1 174 ? 18.930 -21.297 -3.447 1.00 32.06 174 LEU A N 1
ATOM 1406 C CA . LEU A 1 174 ? 20.258 -20.665 -3.394 1.00 32.06 174 LEU A CA 1
ATOM 1407 C C . LEU A 1 174 ? 20.311 -19.581 -2.315 1.00 32.06 174 LEU A C 1
ATOM 1409 O O . LEU A 1 174 ? 19.363 -18.766 -2.260 1.00 32.06 174 LEU A O 1
#

Radius of gyration: 15.95 Å; Cα contacts (8 Å, |Δi|>4): 179; chains: 1; bounding box: 39×39×38 Å

Mean predicted aligned error: 6.08 Å

Sequence (174 aa):
MVTSRDVQEIVSKLSSDKAKTREEGIKFLNTWLEGERSIGFCKYLGKKTAELKPDEIPHSETWPFFTNLLIQCASLEISSSSKRRLPKLICAKSLRIVVQHAEDDKFSGKRLPLLAVVKNLFNHICEVLHNDNVPSFQLEYGIILRHLLTVRDYRFQMKRRTYCSESMISTNNL

pLDDT: mean 87.29, std 15.06, range [32.06, 98.44]

Solvent-accessible surface area (backbone atoms only — not comparable to full-atom values): 9790 Å² total; per-residue (Å²): 133,82,49,72,66,63,47,50,54,37,50,57,25,47,70,40,91,47,68,69,46,22,52,52,18,52,54,53,46,49,63,43,67,41,75,79,59,16,59,53,43,44,38,50,27,20,47,47,44,39,70,54,56,90,93,54,79,66,49,87,58,17,49,34,30,53,52,52,50,35,52,51,49,35,51,52,40,52,70,74,34,48,101,90,39,75,56,67,54,64,42,38,51,51,43,37,52,52,53,53,53,45,71,30,74,93,31,40,62,40,86,68,59,43,63,94,35,46,45,58,53,47,52,52,47,51,58,48,63,74,37,87,89,43,66,71,46,37,60,38,43,53,54,44,49,58,58,49,61,71,40,69,75,55,52,75,50,54,73,87,77,69,63,79,49,72,72,56,60,69,62,75,80,120

Secondary structure (DSSP, 8-state):
---HHHHHHHHHHHT-SSHHHHHHHHHHHHHHHSTTHHHHHHHHHHHHHHHPPTTPPPPTTSHHHHHHHHHHHHHHHHHT-BTTBPPPTHHHHHHHHHHHHHT-TTT-SSSSTTHHHHHHHHHHHHHHHT-TT-HHHHHHHHHHHHHHHHSHHHHTTS-SSS-THHHHHTTTT-

Nearest PDB structures (foldseek):
  3woy-assembly1_A  TM=2.625E-01  e=1.164E+00  Homo sapiens
  3ea5-assembly2_D  TM=3.653E-01  e=9.562E+00  Saccharomyces cerevisiae
  9e8j-assembly1_U  TM=3.427E-01  e=9.115E+00  Homo sapiens

Foldseek 3Di:
DDDPVLLVCLVVQLPDPDLVSNVVSLVSVVVCCDDPNVLVLLLQQQVLLLPDDVPRDDDSSHLQNVLVSLLVSQVVQCVPADPVRARDLSSLQSSLSSLVSCPPPSRHPDDPSNPVCLLVLLVSLLVVCVDPRHVSNVVSSLSSVVVQVVDPVSVVSHDPPDDPPPVSVVVPPD

InterPro domains:
  IPR021668 Telomere-length maintenance and DNA damage repair [PF11640] (8-161)
  IPR038980 Serine/threonine-protein kinase ATM, plant [PTHR37079] (13-170)

Organism: Malus domestica (NCBI:txid3750)